Protein AF-A0A847AAR9-F1 (afdb_monomer_lite)

Secondary structure (DSSP, 8-state):
-EEETTEEEPPPTT--HHHHHHHTT---TT--EEETTEEE-TTGGGT-

Foldseek 3Di:
DDADPNDDDDDDPPQFQVNVCVVVVPDDPDDWDDDPNRTDDPVCRNPD

Sequence (48 aa):
MITVNGEQVPLTEGMTIRDLLDFKRYTFPMIAVWINDTPYRRDEFGSV

Radius of gyration: 10.35 Å; chains: 1; bounding box: 23×23×22 Å

pLDDT: mean 93.14, std 3.05, range [84.44, 97.5]

Structure (mmCIF, N/CA/C/O backbone):
data_AF-A0A847AAR9-F1
#
_entry.id   AF-A0A847AAR9-F1
#
loop_
_atom_site.group_PDB
_atom_site.id
_atom_site.type_symbol
_atom_site.label_atom_id
_atom_site.label_alt_id
_atom_site.label_comp_id
_atom_site.label_asym_id
_atom_site.label_entity_id
_atom_site.label_seq_id
_atom_site.pdbx_PDB_ins_code
_atom_site.Cartn_x
_atom_site.Cartn_y
_atom_site.Cartn_z
_atom_site.occupancy
_atom_site.B_iso_or_equiv
_atom_site.auth_seq_id
_atom_site.auth_comp_id
_atom_site.auth_asym_id
_atom_site.auth_atom_id
_atom_site.pdbx_PDB_model_num
ATOM 1 N N . MET A 1 1 ? -12.049 8.446 1.435 1.00 86.19 1 MET A N 1
ATOM 2 C CA . MET A 1 1 ? -12.102 7.082 2.006 1.00 86.19 1 MET A CA 1
ATOM 3 C C . MET A 1 1 ? -11.626 6.121 0.941 1.00 86.19 1 MET A C 1
ATOM 5 O O . MET A 1 1 ? -12.040 6.278 -0.202 1.00 86.19 1 MET A O 1
ATOM 9 N N . ILE A 1 2 ? -10.759 5.181 1.299 1.00 92.19 2 ILE A N 1
ATOM 10 C CA . ILE A 1 2 ? -10.302 4.102 0.417 1.00 92.19 2 ILE A CA 1
ATOM 11 C C . ILE A 1 2 ? -10.595 2.755 1.063 1.00 92.19 2 ILE A C 1
ATOM 13 O O . ILE A 1 2 ? -10.734 2.662 2.282 1.00 92.19 2 ILE A O 1
ATOM 17 N N . THR A 1 3 ? -10.678 1.716 0.238 1.00 94.94 3 THR A N 1
ATOM 18 C CA . THR A 1 3 ? -10.804 0.339 0.717 1.00 94.94 3 THR A CA 1
ATOM 19 C C . THR A 1 3 ? -9.445 -0.336 0.634 1.00 94.94 3 THR A C 1
ATOM 21 O O . THR A 1 3 ? -8.864 -0.422 -0.443 1.00 94.94 3 THR A O 1
ATOM 24 N N . VAL A 1 4 ? -8.946 -0.820 1.766 1.00 94.38 4 VAL A N 1
ATOM 25 C CA . VAL A 1 4 ? -7.660 -1.514 1.877 1.00 94.38 4 VAL A CA 1
ATOM 26 C C . VAL A 1 4 ? -7.951 -2.911 2.391 1.00 94.38 4 VAL A C 1
ATOM 28 O O . VAL A 1 4 ? -8.380 -3.067 3.531 1.00 94.38 4 VAL A O 1
ATOM 31 N N . ASN A 1 5 ? -7.778 -3.930 1.547 1.00 93.38 5 ASN A N 1
ATOM 32 C CA . ASN A 1 5 ? -8.075 -5.328 1.892 1.00 93.38 5 ASN A CA 1
ATOM 33 C C . ASN A 1 5 ? -9.481 -5.535 2.505 1.00 93.38 5 ASN A C 1
ATOM 35 O O . ASN A 1 5 ? -9.661 -6.351 3.405 1.00 93.38 5 ASN A O 1
ATOM 39 N N . GLY A 1 6 ? -10.477 -4.775 2.034 1.00 93.31 6 GLY A N 1
ATOM 40 C CA . GLY A 1 6 ? -11.864 -4.827 2.519 1.00 93.31 6 GLY A CA 1
ATOM 41 C C . GLY A 1 6 ? -12.182 -3.907 3.706 1.00 93.31 6 GLY A C 1
ATOM 42 O O . GLY A 1 6 ? -13.352 -3.753 4.048 1.00 93.31 6 GLY A O 1
ATOM 43 N N . GLU A 1 7 ? -11.187 -3.251 4.305 1.00 93.75 7 GLU A N 1
ATOM 44 C CA . GLU A 1 7 ? -11.384 -2.291 5.393 1.00 93.75 7 GLU A CA 1
ATOM 45 C C . GLU A 1 7 ? -11.462 -0.854 4.859 1.00 93.75 7 GLU A C 1
ATOM 47 O O . GLU A 1 7 ? -10.674 -0.451 4.002 1.00 93.75 7 GLU A O 1
ATOM 52 N N . GLN A 1 8 ? -12.394 -0.058 5.386 1.00 95.00 8 GLN A N 1
ATOM 53 C CA . GLN A 1 8 ? -12.505 1.364 5.064 1.00 95.00 8 GLN A CA 1
ATOM 54 C C . GLN A 1 8 ? -11.476 2.172 5.854 1.00 95.00 8 GLN A C 1
ATOM 56 O O . GLN A 1 8 ? -11.450 2.125 7.083 1.00 95.00 8 GLN A O 1
ATOM 61 N N . VAL A 1 9 ? -10.657 2.951 5.151 1.00 92.94 9 VAL A N 1
ATOM 62 C CA . VAL A 1 9 ? -9.602 3.780 5.746 1.00 92.94 9 VAL A CA 1
ATOM 63 C C . VAL A 1 9 ? -9.768 5.234 5.287 1.00 92.94 9 VAL A C 1
ATOM 65 O O . VAL A 1 9 ? -10.057 5.478 4.105 1.00 92.94 9 VAL A O 1
ATOM 68 N N . PRO A 1 10 ? -9.612 6.227 6.184 1.00 91.69 10 PRO A N 1
ATOM 69 C CA . PRO A 1 10 ? -9.546 7.623 5.775 1.00 91.69 10 PRO A CA 1
ATOM 70 C C . PRO A 1 10 ? -8.324 7.839 4.881 1.00 91.69 10 PRO A C 1
ATOM 72 O O . PRO A 1 10 ? -7.198 7.571 5.279 1.00 91.69 10 PRO A O 1
ATOM 75 N N . LEU A 1 11 ? -8.572 8.323 3.664 1.00 88.00 11 LEU A N 1
ATOM 76 C CA . LEU A 1 11 ? -7.520 8.797 2.771 1.00 88.00 11 LEU A CA 1
ATOM 77 C C . LEU A 1 11 ? -7.314 10.279 3.062 1.00 88.00 11 LEU A C 1
ATOM 79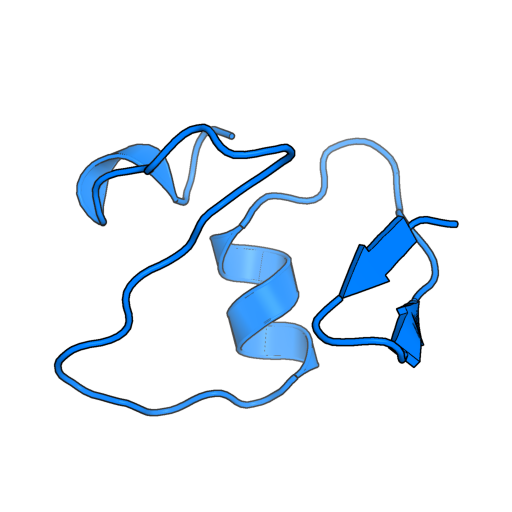 O O . LEU A 1 11 ? -8.268 11.051 2.939 1.00 88.00 11 LEU A O 1
ATOM 83 N N . THR A 1 12 ? -6.100 10.654 3.442 1.00 89.56 12 THR A N 1
ATOM 84 C CA . THR A 1 12 ? -5.686 12.053 3.549 1.00 89.56 12 THR A CA 1
ATOM 85 C C . THR A 1 12 ? -4.992 12.487 2.264 1.00 89.56 12 THR A C 1
ATOM 87 O O . THR A 1 12 ? -4.381 11.676 1.570 1.00 89.56 12 THR A O 1
ATOM 90 N N . GLU A 1 13 ? -5.100 13.766 1.922 1.00 89.12 13 GLU A N 1
ATOM 91 C CA . GLU A 1 13 ? -4.423 14.315 0.748 1.00 89.12 13 GLU A CA 1
ATOM 92 C C . GLU A 1 13 ? -2.898 14.172 0.893 1.00 89.12 13 GLU A C 1
ATOM 94 O O . GLU A 1 13 ? -2.349 14.422 1.966 1.00 89.12 13 GLU A O 1
ATOM 99 N N . GLY A 1 14 ? -2.229 13.712 -0.169 1.00 90.38 14 GLY A N 1
ATOM 100 C CA . GLY A 1 14 ? -0.781 13.469 -0.179 1.00 90.38 14 GLY A CA 1
ATOM 101 C C . GLY A 1 14 ? -0.314 12.201 0.549 1.00 90.38 14 GLY A C 1
ATOM 102 O O . GLY A 1 14 ? 0.889 11.993 0.656 1.00 90.38 14 GLY A O 1
ATOM 103 N N . MET A 1 15 ? -1.231 11.364 1.045 1.00 93.12 15 MET A N 1
ATOM 104 C CA . MET A 1 15 ? -0.889 10.090 1.681 1.00 93.12 15 MET A CA 1
ATOM 105 C C . MET A 1 15 ? -0.316 9.106 0.663 1.00 93.12 15 MET A C 1
ATOM 107 O O . MET A 1 15 ? -0.986 8.786 -0.317 1.00 93.12 15 MET A O 1
ATOM 111 N N . THR A 1 16 ? 0.876 8.590 0.943 1.00 96.25 16 THR A N 1
ATOM 112 C CA . THR A 1 16 ? 1.537 7.596 0.096 1.00 96.25 16 THR A CA 1
ATOM 113 C C . THR A 1 16 ? 1.221 6.165 0.531 1.00 96.25 16 THR A C 1
ATOM 115 O O . THR A 1 16 ? 0.721 5.912 1.635 1.00 96.25 16 THR A O 1
ATOM 118 N N . ILE A 1 17 ? 1.587 5.188 -0.299 1.00 95.38 17 ILE A N 1
ATOM 119 C CA . ILE A 1 17 ? 1.580 3.769 0.077 1.00 95.38 17 ILE A CA 1
ATOM 120 C C . ILE A 1 17 ? 2.374 3.566 1.373 1.00 95.38 17 ILE A C 1
ATOM 122 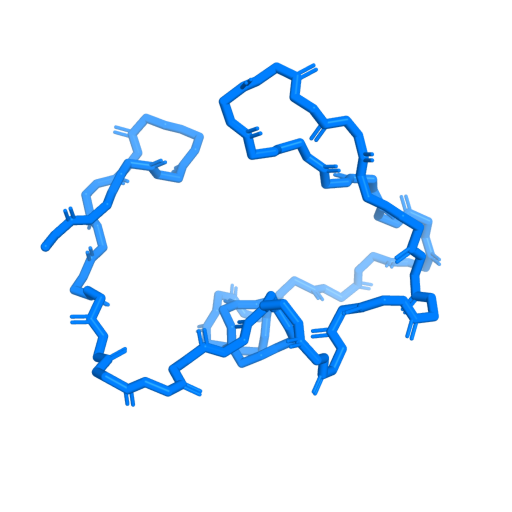O O . ILE A 1 17 ? 1.9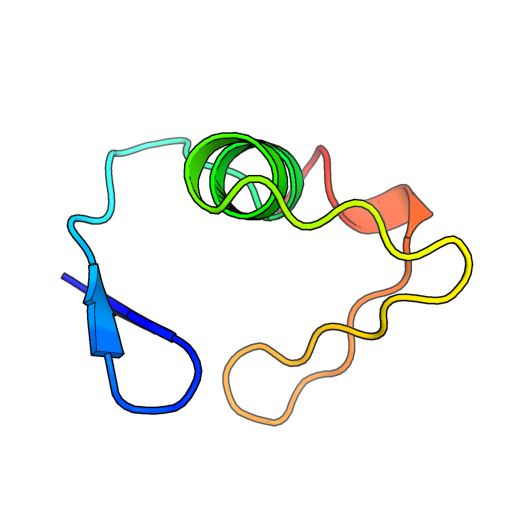09 2.860 2.265 1.00 95.38 17 ILE A O 1
ATOM 126 N N . ARG A 1 18 ?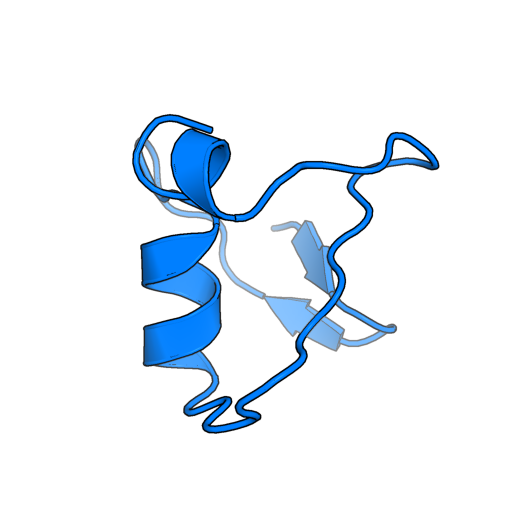 3.555 4.184 1.510 1.00 95.31 18 ARG A N 1
ATOM 127 C CA . ARG A 1 18 ? 4.392 4.050 2.711 1.00 95.31 18 ARG A CA 1
ATOM 128 C C . ARG A 1 18 ? 3.671 4.545 3.960 1.00 95.31 18 ARG A C 1
ATOM 130 O O . ARG A 1 18 ? 3.641 3.815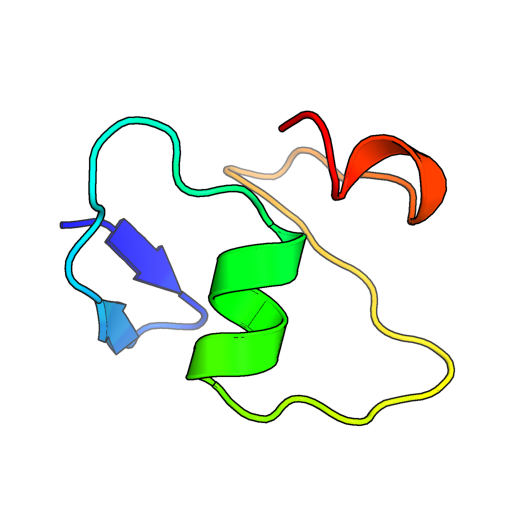 4.948 1.00 95.31 18 ARG A O 1
ATOM 137 N N . ASP A 1 19 ? 3.025 5.704 3.883 1.00 94.88 19 ASP A N 1
ATOM 138 C CA . ASP A 1 19 ? 2.262 6.256 5.007 1.00 94.88 19 ASP A CA 1
ATOM 139 C C . ASP A 1 19 ? 1.124 5.317 5.425 1.00 94.88 19 ASP A C 1
ATOM 141 O O . ASP A 1 19 ? 0.858 5.127 6.613 1.00 94.88 19 ASP A O 1
ATOM 145 N N . LEU A 1 20 ? 0.470 4.676 4.452 1.00 94.38 20 LEU A N 1
ATOM 146 C CA . LEU A 1 20 ? -0.587 3.703 4.713 1.00 94.38 20 LEU A CA 1
ATOM 147 C C . LEU A 1 20 ? -0.063 2.432 5.382 1.00 94.38 20 LEU A C 1
ATOM 149 O O . LEU A 1 20 ? -0.688 1.930 6.322 1.00 94.38 20 LEU A O 1
ATOM 153 N N . LEU A 1 21 ? 1.077 1.919 4.922 1.00 94.38 21 LEU A N 1
ATOM 154 C CA . LEU A 1 21 ? 1.731 0.759 5.524 1.00 94.38 21 LEU A CA 1
ATOM 155 C C . LEU A 1 21 ? 2.155 1.042 6.971 1.00 94.38 21 LEU A C 1
ATOM 157 O O . LEU A 1 21 ? 1.921 0.204 7.847 1.00 94.38 21 LEU A O 1
ATOM 161 N N . ASP A 1 22 ? 2.703 2.229 7.229 1.00 93.75 22 ASP A N 1
ATOM 162 C CA . ASP A 1 22 ? 3.125 2.667 8.560 1.00 93.75 22 ASP A CA 1
ATOM 163 C C . ASP A 1 22 ? 1.920 2.867 9.492 1.00 93.75 22 ASP A C 1
ATOM 165 O O . ASP A 1 22 ? 1.909 2.358 10.618 1.00 93.75 22 ASP A O 1
ATOM 169 N N . PHE A 1 23 ? 0.853 3.510 9.005 1.00 92.94 23 PHE A N 1
ATOM 170 C CA . PHE A 1 23 ? -0.406 3.680 9.738 1.00 92.94 23 PHE A CA 1
ATOM 171 C C . PHE A 1 23 ? -1.024 2.333 10.142 1.00 92.94 23 PHE A C 1
ATOM 173 O O . PHE A 1 23 ? -1.470 2.159 11.280 1.00 92.94 23 PHE A O 1
ATOM 180 N N . LYS A 1 24 ? -1.009 1.350 9.232 1.00 92.75 24 LYS A N 1
ATOM 181 C CA . LYS A 1 24 ? -1.494 -0.017 9.482 1.00 92.75 24 LYS A CA 1
ATOM 182 C C . LYS A 1 24 ? -0.504 -0.898 10.249 1.00 92.75 24 LYS A C 1
ATOM 184 O O . LYS A 1 24 ? -0.874 -2.003 10.645 1.00 92.75 24 LYS A O 1
ATOM 189 N N . ARG A 1 25 ? 0.718 -0.413 10.504 1.00 93.56 25 ARG A N 1
ATOM 190 C CA . ARG A 1 25 ? 1.812 -1.136 11.176 1.00 93.56 25 ARG A CA 1
ATOM 191 C C . ARG A 1 25 ? 2.180 -2.449 10.479 1.00 93.56 25 ARG A C 1
ATOM 193 O O . ARG A 1 25 ? 2.455 -3.455 11.132 1.00 93.56 25 ARG A O 1
ATOM 200 N N . TYR A 1 26 ? 2.175 -2.457 9.151 1.00 92.44 26 TYR A N 1
ATOM 201 C CA . TYR A 1 26 ? 2.572 -3.627 8.373 1.00 92.44 26 TYR A CA 1
ATOM 202 C C . TYR A 1 26 ? 4.099 -3.741 8.313 1.00 92.44 26 TYR A C 1
ATOM 204 O O . TYR A 1 26 ? 4.770 -2.955 7.655 1.00 92.44 26 TYR A O 1
ATOM 212 N N . THR A 1 27 ? 4.658 -4.752 8.981 1.00 87.50 27 THR A N 1
ATOM 213 C CA . THR A 1 27 ? 6.113 -4.943 9.139 1.00 87.50 27 THR A CA 1
ATOM 214 C C . THR A 1 27 ? 6.645 -6.159 8.377 1.00 87.50 27 THR A C 1
ATOM 216 O O . THR A 1 27 ? 7.536 -6.874 8.834 1.00 87.50 27 THR A O 1
ATOM 219 N N . PHE A 1 28 ? 6.106 -6.411 7.186 1.00 89.06 28 PHE A N 1
ATOM 220 C CA . PHE A 1 28 ? 6.485 -7.570 6.380 1.00 89.06 28 PHE A CA 1
ATOM 221 C C . PHE A 1 28 ? 7.715 -7.268 5.505 1.00 89.06 28 PHE A C 1
ATOM 223 O O . PHE A 1 28 ? 7.681 -6.321 4.716 1.00 89.06 28 PHE A O 1
ATOM 230 N N . PRO A 1 29 ? 8.788 -8.082 5.566 1.00 85.94 29 PRO A N 1
ATOM 231 C CA . PRO A 1 29 ? 9.982 -7.879 4.738 1.00 85.94 29 PRO A CA 1
ATOM 232 C C . PRO A 1 29 ? 9.709 -7.916 3.227 1.00 85.94 29 PRO A C 1
ATOM 234 O O . PRO A 1 29 ? 10.370 -7.209 2.463 1.00 85.94 29 PRO A O 1
ATOM 237 N N . MET A 1 30 ? 8.727 -8.723 2.813 1.00 90.56 30 MET A N 1
ATOM 238 C CA . MET A 1 30 ? 8.283 -8.909 1.430 1.00 90.56 30 MET A CA 1
ATOM 239 C C . MET A 1 30 ? 6.792 -8.596 1.321 1.00 90.56 30 MET A C 1
ATOM 241 O O . MET A 1 30 ? 5.960 -9.492 1.194 1.00 90.56 30 MET A O 1
ATOM 245 N N . ILE A 1 31 ? 6.450 -7.317 1.427 1.00 93.81 31 ILE A N 1
ATOM 246 C CA . ILE A 1 31 ? 5.092 -6.853 1.161 1.00 93.81 31 ILE A CA 1
ATOM 247 C C . ILE A 1 31 ? 4.923 -6.548 -0.328 1.00 93.81 31 ILE A C 1
ATOM 249 O O . ILE A 1 31 ? 5.792 -5.929 -0.944 1.00 93.81 31 ILE A O 1
ATOM 253 N N . ALA A 1 32 ? 3.801 -6.978 -0.894 1.00 94.75 32 ALA A N 1
ATOM 254 C CA . ALA A 1 32 ? 3.383 -6.629 -2.242 1.00 94.75 32 ALA A CA 1
ATOM 255 C C . ALA A 1 32 ? 2.085 -5.821 -2.156 1.00 94.75 32 ALA A C 1
ATOM 257 O O . ALA A 1 32 ? 1.209 -6.133 -1.346 1.00 94.75 32 ALA A O 1
ATOM 258 N N . VAL A 1 33 ? 2.001 -4.753 -2.946 1.00 95.94 33 VAL A N 1
ATOM 259 C CA . VAL A 1 33 ? 0.896 -3.793 -2.907 1.00 95.94 33 VAL A CA 1
ATOM 260 C C . VAL A 1 33 ? 0.289 -3.687 -4.296 1.00 95.94 33 VAL A C 1
ATOM 262 O O . VAL A 1 33 ? 1.002 -3.508 -5.285 1.00 95.94 33 VAL A O 1
ATOM 265 N N . TRP A 1 34 ? -1.037 -3.771 -4.341 1.00 97.50 34 TRP A N 1
ATOM 266 C CA . TRP A 1 34 ? -1.840 -3.509 -5.525 1.00 97.50 34 TRP A CA 1
ATOM 267 C C . TRP A 1 34 ? -2.820 -2.388 -5.216 1.00 97.50 34 TRP A C 1
ATOM 269 O O . TRP A 1 34 ? -3.508 -2.431 -4.195 1.00 97.50 34 TRP A O 1
ATOM 279 N N . ILE A 1 35 ? -2.898 -1.407 -6.108 1.00 95.50 35 ILE A N 1
ATOM 280 C CA . ILE A 1 35 ? -3.921 -0.361 -6.073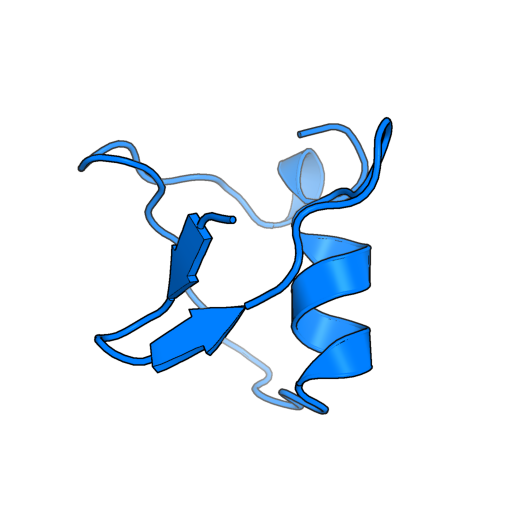 1.00 95.50 35 ILE A CA 1
ATOM 281 C C . ILE A 1 35 ? -4.753 -0.532 -7.333 1.00 95.50 35 ILE A C 1
ATOM 283 O O . ILE A 1 35 ? -4.223 -0.396 -8.432 1.00 95.50 35 ILE A O 1
ATOM 287 N N . ASN A 1 36 ? -6.045 -0.836 -7.175 1.00 95.19 36 ASN A N 1
ATOM 288 C CA . ASN A 1 36 ? -6.977 -1.032 -8.292 1.00 95.19 36 ASN A CA 1
ATOM 289 C C . ASN A 1 36 ? -6.380 -1.947 -9.380 1.00 95.19 36 ASN A C 1
ATOM 291 O O . ASN A 1 36 ? -6.206 -1.537 -10.525 1.00 95.19 36 ASN A O 1
ATOM 295 N N . ASP A 1 37 ? -5.962 -3.150 -8.972 1.00 96.00 37 ASP A N 1
ATOM 296 C CA . ASP A 1 37 ? -5.346 -4.181 -9.824 1.00 96.00 37 ASP A CA 1
ATOM 297 C C . ASP A 1 37 ? -3.964 -3.839 -10.410 1.00 96.00 37 ASP A C 1
ATOM 299 O O . ASP A 1 37 ? -3.330 -4.684 -11.045 1.00 96.00 37 ASP A O 1
ATOM 303 N N . THR A 1 38 ? -3.433 -2.645 -10.138 1.00 97.50 38 THR A N 1
ATOM 304 C CA . THR A 1 38 ? -2.098 -2.236 -10.583 1.00 97.50 38 THR A CA 1
ATOM 305 C C . THR A 1 38 ? -1.057 -2.572 -9.513 1.00 97.50 38 THR A C 1
ATOM 307 O O . THR A 1 38 ? -1.159 -2.054 -8.396 1.00 97.50 38 THR A O 1
ATOM 310 N N . PRO A 1 39 ? -0.062 -3.432 -9.805 1.00 97.06 39 PRO A N 1
ATOM 311 C CA . PRO A 1 39 ? 1.028 -3.706 -8.877 1.00 97.06 39 PRO A CA 1
ATOM 312 C C . PRO A 1 39 ? 1.992 -2.521 -8.812 1.00 97.06 39 PRO A C 1
ATOM 314 O O . PRO A 1 39 ? 2.404 -2.004 -9.849 1.00 97.06 39 PRO A O 1
ATOM 317 N N . TYR A 1 40 ? 2.417 -2.166 -7.601 1.00 96.56 40 TYR A N 1
ATOM 318 C CA . TYR A 1 40 ? 3.453 -1.158 -7.369 1.00 96.56 40 TYR A CA 1
ATOM 319 C C . TYR A 1 40 ? 4.698 -1.792 -6.759 1.00 96.56 40 TYR A C 1
ATOM 321 O O . TYR A 1 40 ? 4.621 -2.655 -5.876 1.00 96.56 40 TYR A O 1
ATOM 329 N N . ARG A 1 41 ? 5.867 -1.362 -7.230 1.00 95.25 41 ARG A N 1
ATOM 330 C CA . ARG A 1 41 ? 7.160 -1.771 -6.690 1.00 95.25 41 ARG A CA 1
ATOM 331 C C . ARG A 1 41 ? 7.491 -0.965 -5.438 1.00 95.25 41 ARG A C 1
ATOM 333 O O . ARG A 1 41 ? 7.026 0.151 -5.226 1.00 95.25 41 ARG A O 1
ATOM 340 N N . ARG A 1 42 ? 8.328 -1.546 -4.579 1.00 92.81 42 ARG A N 1
ATOM 341 C CA . ARG A 1 42 ? 8.656 -0.990 -3.256 1.00 92.81 42 ARG A CA 1
ATOM 342 C C . ARG A 1 42 ? 9.336 0.384 -3.312 1.00 92.81 42 ARG A C 1
ATOM 344 O O . ARG A 1 42 ? 9.201 1.167 -2.373 1.00 92.81 42 ARG A O 1
ATOM 351 N N . ASP A 1 43 ? 10.091 0.655 -4.368 1.00 94.75 43 ASP A N 1
ATOM 352 C CA . ASP A 1 43 ? 10.725 1.945 -4.646 1.00 94.75 43 ASP A CA 1
ATOM 353 C C . ASP A 1 43 ? 9.708 3.051 -4.965 1.00 94.75 43 ASP A C 1
ATOM 355 O O . ASP A 1 43 ? 9.974 4.211 -4.668 1.00 94.75 43 ASP A O 1
ATOM 359 N N . GLU A 1 44 ? 8.514 2.698 -5.445 1.00 95.81 44 GLU A N 1
ATOM 360 C CA . GLU A 1 44 ? 7.432 3.640 -5.763 1.00 95.81 44 GLU A CA 1
ATOM 361 C C . GLU A 1 44 ? 6.598 4.028 -4.528 1.00 95.81 44 GLU A C 1
ATOM 363 O O . GLU A 1 44 ? 5.875 5.023 -4.546 1.00 95.81 44 GLU A O 1
ATOM 368 N N . PHE A 1 45 ? 6.711 3.282 -3.420 1.00 94.69 45 PHE A N 1
ATOM 369 C CA . PHE A 1 45 ? 5.823 3.440 -2.258 1.00 94.69 45 PHE A CA 1
ATOM 370 C C . PHE A 1 45 ? 5.900 4.804 -1.563 1.00 94.69 45 PHE A C 1
ATOM 372 O O . PHE A 1 45 ? 5.015 5.123 -0.780 1.00 94.69 45 PHE A O 1
ATOM 379 N N . GLY A 1 46 ? 6.971 5.571 -1.769 1.00 94.06 46 GLY A N 1
ATOM 380 C CA . GLY A 1 46 ? 7.123 6.907 -1.181 1.00 94.06 46 GLY A CA 1
ATOM 381 C C . GLY A 1 46 ? 6.643 8.049 -2.078 1.00 94.06 46 GLY A C 1
ATOM 382 O O . GLY A 1 46 ? 6.777 9.202 -1.687 1.00 94.06 46 GLY A O 1
ATOM 383 N N . SER A 1 47 ? 6.163 7.746 -3.284 1.00 91.94 47 SER A N 1
ATOM 384 C CA . SER A 1 47 ? 5.770 8.745 -4.290 1.00 91.94 47 SER A CA 1
ATOM 385 C C . SER A 1 47 ? 4.347 8.574 -4.816 1.00 91.94 47 SER A C 1
ATOM 387 O O . SER A 1 47 ? 3.843 9.479 -5.476 1.00 91.94 47 SER A O 1
ATOM 389 N N . VAL A 1 48 ? 3.743 7.412 -4.564 1.00 84.44 48 VAL A N 1
ATOM 390 C CA . VAL A 1 48 ? 2.379 7.039 -4.964 1.00 84.44 48 VAL A CA 1
ATOM 391 C C . VAL A 1 48 ? 1.483 7.053 -3.748 1.00 84.44 48 VAL A C 1
ATOM 393 O O . VAL A 1 48 ? 1.932 6.490 -2.723 1.00 84.44 48 VAL A O 1
#